Protein AF-I7DAE3-F1 (afdb_monomer_lite)

Secondary structure (DSSP, 8-state):
--PPPPPP--EEEEE-SSEEEEE-SSSS-EEEEEGGG----

Radius of gyration: 12.07 Å; chains: 1; bounding box: 24×22×38 Å

Sequence (41 aa):
LKKKQARCQGVVCAMKEAFGFIERGDVVKEIFFHYSEFKGD

InterPro domains:
  IPR002059 Cold-shock protein Csp, DNA-binding [PF00313] (8-41)
  IPR002059 Cold-shock protein Csp, DNA-binding [PS51857] (7-41)
  IPR012340 Nucleic acid-binding, OB-fold [G3DSA:2.40.50.140] (7-41)
  IPR012340 Nucleic acid-binding, OB-fold [SSF50249] (5-40)
  IPR019844 Cold-shock domain, conserved site [PS00352] (19-38)

pLDDT: mean 82.98, std 10.71, range [54.12, 93.94]

Foldseek 3Di:
DPDDDDDAAFDFPADDPFWTWGQGPVDRDIDIDGCVPDPDD

Structure (mmCIF, N/CA/C/O backbone):
data_AF-I7DAE3-F1
#
_entry.id   AF-I7DAE3-F1
#
loop_
_atom_site.group_PDB
_atom_site.i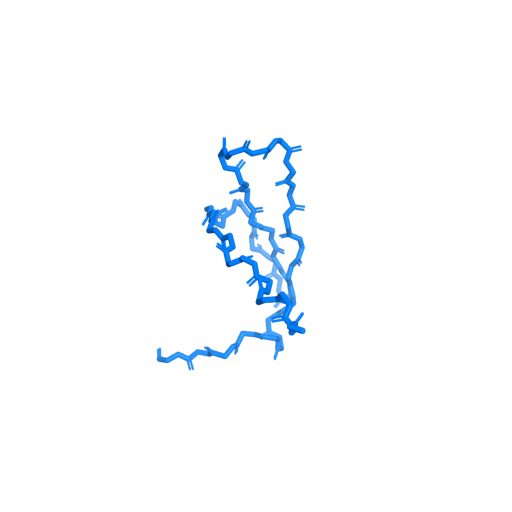d
_atom_site.type_symbol
_atom_site.label_atom_id
_atom_site.label_alt_id
_atom_site.label_comp_id
_atom_site.label_asym_id
_atom_site.label_entity_id
_atom_site.label_seq_id
_atom_site.pdbx_PDB_ins_code
_atom_site.Cartn_x
_atom_site.Cartn_y
_atom_site.Cartn_z
_atom_site.occupancy
_atom_site.B_iso_or_equiv
_atom_site.auth_seq_id
_atom_site.auth_comp_id
_atom_site.auth_asym_id
_atom_site.auth_atom_id
_atom_site.pdbx_PDB_model_num
ATOM 1 N N . LEU A 1 1 ? 4.118 -5.473 30.165 1.00 57.28 1 LEU A N 1
ATOM 2 C CA . LEU A 1 1 ? 3.488 -6.130 28.993 1.00 57.28 1 LEU A CA 1
ATOM 3 C C . LEU A 1 1 ? 3.806 -5.327 27.731 1.00 57.28 1 LEU A C 1
ATOM 5 O O . LEU A 1 1 ? 3.339 -4.200 27.620 1.00 57.28 1 LEU A O 1
ATOM 9 N N . LYS A 1 2 ? 4.608 -5.854 26.795 1.00 54.12 2 LYS A N 1
ATOM 10 C CA . LYS A 1 2 ? 4.811 -5.214 25.480 1.00 54.12 2 LYS A CA 1
ATOM 11 C C . LYS A 1 2 ? 3.519 -5.363 24.667 1.00 54.12 2 LYS A C 1
ATOM 13 O O . LYS A 1 2 ? 3.151 -6.485 24.326 1.00 54.12 2 LYS A O 1
ATOM 18 N N . LYS A 1 3 ? 2.811 -4.261 24.391 1.00 63.28 3 LYS A N 1
ATOM 19 C CA . LYS A 1 3 ? 1.651 -4.269 23.484 1.00 63.28 3 LYS A CA 1
ATOM 20 C C . LYS A 1 3 ? 2.141 -4.678 22.091 1.00 63.28 3 LYS A C 1
ATOM 22 O O . LYS A 1 3 ? 2.980 -3.989 21.519 1.00 63.28 3 LYS A O 1
ATOM 27 N N . LYS A 1 4 ? 1.654 -5.806 21.565 1.00 65.06 4 LYS A N 1
ATOM 28 C CA . LYS A 1 4 ? 1.875 -6.175 20.160 1.00 65.06 4 LYS A CA 1
ATOM 29 C C . LYS A 1 4 ? 1.145 -5.150 19.295 1.00 65.06 4 LYS A C 1
ATOM 31 O O . LYS A 1 4 ? -0.034 -4.889 19.525 1.00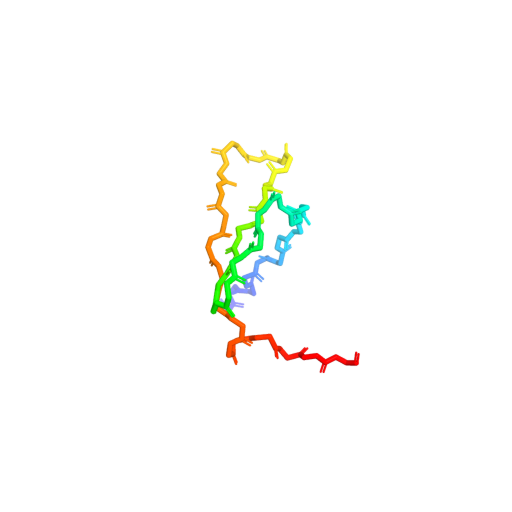 65.06 4 LYS A O 1
ATOM 36 N N . GLN A 1 5 ? 1.850 -4.550 18.344 1.00 72.12 5 GLN A N 1
ATOM 37 C CA . GLN A 1 5 ? 1.244 -3.638 17.383 1.00 72.12 5 GLN A CA 1
ATOM 38 C C . GLN A 1 5 ? 0.267 -4.447 16.519 1.00 72.12 5 GLN A C 1
ATOM 40 O O . GLN A 1 5 ? 0.642 -5.484 15.971 1.00 72.12 5 GLN A O 1
ATOM 45 N N . ALA A 1 6 ? -0.999 -4.031 16.475 1.00 78.31 6 ALA A N 1
ATOM 46 C CA . ALA A 1 6 ? -2.007 -4.705 15.668 1.00 78.31 6 ALA A CA 1
ATOM 47 C C . ALA A 1 6 ? -1.633 -4.578 14.184 1.00 78.31 6 ALA A C 1
ATOM 49 O O . ALA A 1 6 ? -1.290 -3.489 13.721 1.00 78.31 6 ALA A O 1
ATOM 50 N N . ARG A 1 7 ? -1.672 -5.692 13.449 1.00 80.81 7 ARG A N 1
ATOM 51 C CA . ARG A 1 7 ? -1.443 -5.692 12.002 1.00 80.81 7 ARG A CA 1
ATOM 52 C C . ARG A 1 7 ? -2.708 -5.183 11.319 1.00 80.81 7 ARG A C 1
AT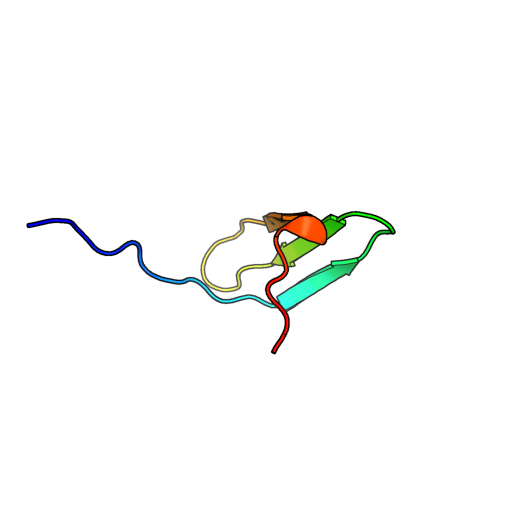OM 54 O O . ARG A 1 7 ? -3.785 -5.718 11.557 1.00 80.81 7 ARG A O 1
ATOM 61 N N . CYS A 1 8 ? -2.566 -4.170 10.476 1.00 83.06 8 CYS A N 1
ATOM 62 C CA . CYS A 1 8 ? -3.640 -3.698 9.610 1.00 83.06 8 CYS A CA 1
ATOM 63 C C . CYS A 1 8 ? -3.478 -4.304 8.211 1.00 83.06 8 CYS A C 1
ATOM 65 O O . CYS A 1 8 ? -2.365 -4.635 7.797 1.00 83.06 8 CYS A O 1
ATOM 67 N N . GLN A 1 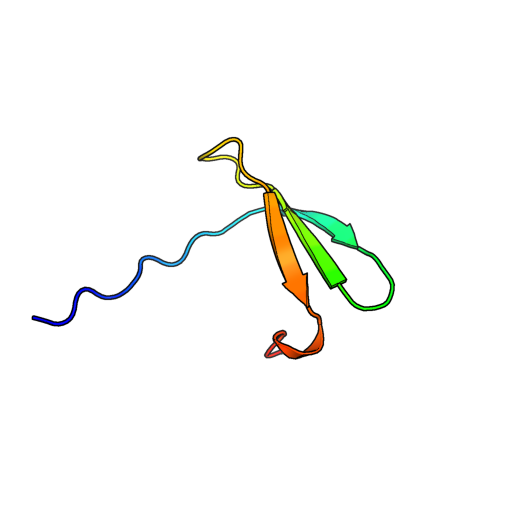9 ? -4.591 -4.448 7.501 1.00 85.69 9 GLN A N 1
ATOM 68 C CA . GLN A 1 9 ? -4.653 -4.903 6.114 1.00 85.69 9 GLN A CA 1
ATOM 69 C C . GLN A 1 9 ? -5.338 -3.822 5.274 1.00 85.69 9 GLN A C 1
ATOM 71 O O . GLN A 1 9 ? -6.043 -2.970 5.813 1.00 85.69 9 GLN A O 1
ATOM 76 N N . GLY A 1 10 ? -5.109 -3.839 3.968 1.00 89.88 10 GLY A N 1
ATOM 77 C CA . GLY A 1 10 ? -5.695 -2.891 3.031 1.00 89.88 10 GLY A CA 1
ATOM 78 C C . GLY A 1 10 ? -5.440 -3.331 1.596 1.00 89.88 10 GLY A C 1
ATOM 79 O O . GLY A 1 10 ? -4.829 -4.379 1.368 1.00 89.88 10 GLY A O 1
ATOM 80 N N . VAL A 1 11 ? -5.905 -2.534 0.641 1.00 91.31 11 VAL A N 1
ATOM 81 C CA . VAL A 1 11 ? -5.781 -2.815 -0.794 1.00 91.31 11 VAL A CA 1
ATOM 82 C C . VAL A 1 11 ? -4.685 -1.942 -1.387 1.00 91.31 11 VAL A C 1
ATOM 84 O O . VAL A 1 11 ? -4.602 -0.756 -1.088 1.00 91.31 11 VAL A O 1
ATOM 87 N N . VAL A 1 12 ? -3.817 -2.514 -2.221 1.00 92.19 12 VAL A N 1
ATOM 88 C CA . VAL A 1 12 ? -2.808 -1.730 -2.943 1.00 92.19 12 VAL A CA 1
ATOM 89 C C . VAL A 1 12 ? -3.516 -0.905 -4.019 1.00 92.19 12 VAL A C 1
ATOM 91 O O . VAL A 1 12 ? -3.963 -1.461 -5.019 1.00 92.19 12 VAL A O 1
ATOM 94 N N . CYS A 1 13 ? -3.619 0.409 -3.818 1.00 91.50 13 CYS A N 1
ATOM 95 C CA . CYS A 1 13 ? -4.301 1.313 -4.754 1.00 91.50 13 CYS A CA 1
ATOM 96 C C . CYS A 1 13 ? -3.343 1.973 -5.750 1.00 91.50 13 CYS A C 1
ATOM 98 O O . CYS A 1 13 ? -3.751 2.350 -6.846 1.00 91.50 13 CYS A O 1
ATOM 100 N N . ALA A 1 14 ? -2.059 2.092 -5.406 1.00 92.81 14 ALA A N 1
ATOM 101 C CA . ALA A 1 14 ? -1.055 2.636 -6.309 1.00 92.81 14 ALA A CA 1
ATOM 102 C C . ALA A 1 14 ? 0.272 1.889 -6.178 1.00 92.81 14 ALA A C 1
ATOM 104 O O . ALA A 1 14 ? 0.794 1.701 -5.079 1.00 92.81 14 ALA A O 1
ATOM 105 N N . MET A 1 15 ? 0.837 1.524 -7.326 1.00 92.06 15 MET A N 1
ATOM 106 C CA . MET A 1 15 ? 2.183 0.978 -7.456 1.00 92.06 15 MET A CA 1
ATOM 107 C C . MET A 1 15 ? 3.016 1.926 -8.316 1.00 92.06 15 MET A C 1
ATOM 109 O O . MET A 1 15 ? 2.606 2.322 -9.408 1.00 92.06 15 MET A O 1
ATOM 113 N N . LYS A 1 16 ? 4.173 2.333 -7.797 1.00 91.50 16 LYS A N 1
ATOM 114 C CA . LYS A 1 16 ? 5.227 3.037 -8.536 1.00 91.50 16 LYS A CA 1
ATOM 115 C C . LYS A 1 16 ? 6.414 2.092 -8.708 1.00 91.50 16 LYS A C 1
ATOM 117 O O . LYS A 1 16 ? 6.300 0.908 -8.415 1.00 91.50 16 LYS A O 1
ATOM 122 N N . GLU A 1 17 ? 7.536 2.608 -9.195 1.00 90.88 17 GLU A N 1
ATOM 123 C CA . GLU A 1 17 ? 8.733 1.811 -9.490 1.00 90.88 17 GLU A CA 1
ATOM 124 C C . GLU A 1 17 ? 9.487 1.363 -8.222 1.00 90.88 17 GLU A C 1
ATOM 126 O O . GLU A 1 17 ? 9.991 0.248 -8.171 1.00 90.88 17 GLU A O 1
ATOM 131 N N . ALA A 1 18 ? 9.492 2.184 -7.162 1.00 90.44 18 ALA A N 1
ATOM 132 C CA . ALA A 1 18 ? 10.220 1.909 -5.911 1.00 90.44 18 ALA A CA 1
ATOM 133 C C . ALA A 1 18 ? 9.327 1.813 -4.653 1.00 90.44 18 ALA A C 1
ATOM 135 O O . ALA A 1 18 ? 9.746 1.307 -3.610 1.00 90.44 18 ALA A O 1
ATOM 136 N N . PHE A 1 19 ? 8.082 2.282 -4.734 1.00 93.12 19 PHE A N 1
ATOM 137 C CA . PHE A 1 19 ? 7.159 2.351 -3.603 1.00 93.12 19 PHE A CA 1
ATOM 138 C C . PHE A 1 19 ? 5.708 2.182 -4.048 1.00 93.12 19 PHE A C 1
ATOM 140 O O . PHE A 1 19 ? 5.391 2.255 -5.237 1.00 93.12 19 PHE A O 1
ATOM 147 N N . GLY A 1 20 ? 4.814 2.009 -3.083 1.00 93.94 20 GLY A N 1
ATOM 148 C CA . GLY A 1 20 ? 3.381 1.962 -3.319 1.00 93.94 20 GLY A CA 1
ATOM 149 C C . GLY A 1 20 ? 2.570 2.506 -2.151 1.00 93.94 20 GLY A C 1
ATOM 150 O O . GLY A 1 20 ? 3.104 2.883 -1.104 1.00 93.94 20 GLY A O 1
ATOM 151 N N . PHE A 1 21 ? 1.259 2.540 -2.357 1.00 93.38 21 PHE A N 1
ATOM 152 C CA . PHE A 1 21 ? 0.283 2.957 -1.361 1.00 93.38 21 PHE A CA 1
ATOM 153 C C . PHE A 1 21 ? -0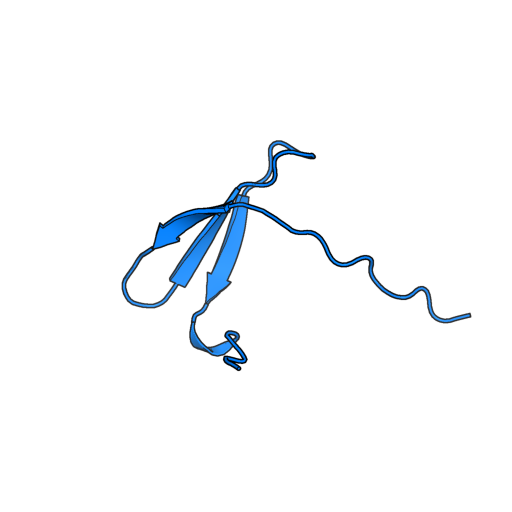.755 1.861 -1.143 1.00 93.38 21 PHE A C 1
ATOM 155 O O . PHE A 1 21 ? -1.247 1.252 -2.097 1.00 93.38 21 PHE A O 1
ATOM 162 N N . ILE A 1 22 ? -1.089 1.632 0.124 1.00 92.50 22 ILE A N 1
ATOM 163 C CA . ILE A 1 22 ? -2.158 0.737 0.560 1.00 92.50 22 ILE A CA 1
ATOM 164 C C . ILE A 1 22 ? -3.284 1.588 1.140 1.00 92.50 22 ILE A C 1
ATOM 166 O O . ILE A 1 22 ? -3.078 2.317 2.111 1.00 92.50 22 ILE A O 1
ATOM 170 N N . GLU A 1 23 ? -4.478 1.463 0.580 1.00 90.88 23 GLU A N 1
ATOM 171 C CA . GLU A 1 23 ? -5.690 2.075 1.103 1.00 90.88 23 GLU A CA 1
ATOM 172 C C . GLU A 1 23 ? -6.317 1.178 2.172 1.00 90.88 23 GLU A C 1
ATOM 174 O O . GLU A 1 23 ? -6.525 -0.027 1.988 1.00 90.88 23 GLU A O 1
ATOM 179 N N . ARG A 1 24 ? -6.597 1.780 3.324 1.00 88.38 24 ARG A N 1
ATOM 180 C CA . ARG A 1 24 ? -7.292 1.148 4.442 1.00 88.38 24 ARG A CA 1
ATOM 181 C C . ARG A 1 24 ? -8.793 1.400 4.293 1.00 88.38 24 ARG A C 1
ATOM 183 O O . ARG A 1 24 ? -9.215 2.536 4.136 1.00 88.38 24 ARG A O 1
ATOM 190 N N . GLY A 1 25 ? -9.610 0.352 4.386 1.00 78.88 25 GLY A N 1
ATOM 191 C CA . GLY A 1 25 ? -11.072 0.505 4.410 1.00 78.88 25 GLY A CA 1
ATOM 192 C C . GLY A 1 25 ? -11.613 0.907 5.788 1.00 78.88 25 GLY A C 1
ATOM 193 O O . GLY A 1 25 ? -12.691 1.482 5.894 1.00 78.88 25 GLY A O 1
ATOM 194 N N . ASP A 1 26 ? -10.861 0.611 6.855 1.00 79.56 26 ASP A N 1
ATOM 195 C CA . ASP A 1 26 ? -11.226 0.898 8.249 1.00 79.56 26 ASP A CA 1
ATOM 196 C C . ASP A 1 26 ? -10.965 2.353 8.655 1.00 79.56 26 ASP A C 1
ATOM 198 O O . ASP A 1 26 ? -11.612 2.885 9.555 1.00 79.56 26 ASP A O 1
ATOM 202 N N . VAL A 1 27 ? -10.002 3.001 8.004 1.00 75.44 27 VAL A N 1
ATOM 203 C CA . VAL A 1 27 ? -9.634 4.396 8.241 1.00 75.44 27 VAL A CA 1
ATOM 204 C C . VAL A 1 27 ? -9.347 5.044 6.901 1.00 75.44 27 VAL A C 1
ATOM 206 O O . VAL A 1 27 ? -8.665 4.449 6.081 1.00 75.44 27 VAL A O 1
ATOM 209 N N . VAL A 1 28 ? -9.785 6.285 6.696 1.00 73.75 28 VAL A N 1
ATOM 210 C CA . VAL A 1 28 ? -9.418 7.075 5.509 1.00 73.75 28 VAL A CA 1
ATOM 211 C C . VAL A 1 28 ? -7.949 7.501 5.635 1.00 73.75 28 VAL A C 1
ATOM 213 O O . VAL A 1 28 ? -7.633 8.642 5.972 1.00 73.75 28 VAL A O 1
ATOM 216 N N . LYS A 1 29 ? -7.037 6.535 5.504 1.00 79.31 29 LYS A N 1
ATOM 217 C CA . LYS A 1 29 ? -5.588 6.720 5.537 1.00 79.31 29 LYS A CA 1
ATOM 218 C C . LYS A 1 29 ? -4.929 5.819 4.511 1.00 79.31 29 LYS A C 1
ATOM 220 O O . LYS A 1 29 ? -5.183 4.617 4.457 1.00 79.31 29 LYS A O 1
ATOM 225 N N . GLU A 1 30 ? -4.001 6.415 3.786 1.00 85.88 30 GLU A N 1
ATOM 226 C CA . GLU A 1 30 ? -3.112 5.724 2.870 1.00 85.88 30 GLU A CA 1
AT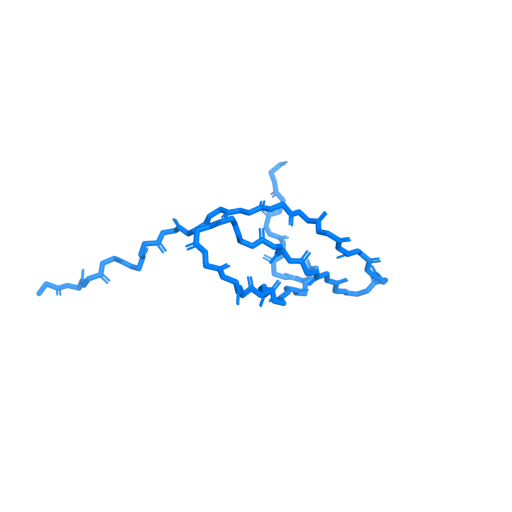OM 227 C C . GLU A 1 30 ? -1.823 5.359 3.607 1.00 85.88 30 GLU A C 1
ATOM 229 O O . GLU A 1 30 ? -1.223 6.178 4.308 1.00 85.88 30 GLU A O 1
ATOM 234 N N . ILE A 1 31 ? -1.403 4.105 3.478 1.00 89.69 31 ILE A N 1
ATOM 235 C CA . ILE A 1 31 ? -0.139 3.619 4.022 1.00 89.69 31 ILE A CA 1
ATOM 236 C C . ILE A 1 31 ? 0.875 3.595 2.888 1.00 89.69 31 ILE A C 1
ATOM 238 O O . ILE A 1 31 ? 0.739 2.823 1.942 1.00 89.69 31 ILE A O 1
ATOM 242 N N . PHE A 1 32 ? 1.911 4.416 3.014 1.00 90.44 32 PHE A N 1
ATOM 243 C CA . PHE A 1 32 ? 3.080 4.375 2.145 1.00 90.44 32 PHE A CA 1
ATOM 244 C C . PHE A 1 32 ? 3.973 3.182 2.504 1.00 90.44 32 PHE A C 1
ATOM 246 O O . PHE A 1 32 ? 4.270 2.960 3.681 1.00 90.44 32 PHE A O 1
ATOM 253 N N . PHE A 1 33 ? 4.437 2.443 1.498 1.00 90.25 33 PHE A N 1
ATOM 254 C CA . PHE A 1 33 ? 5.426 1.382 1.671 1.00 90.25 33 PHE A CA 1
ATOM 255 C C . PHE A 1 33 ? 6.489 1.431 0.572 1.00 90.25 33 PHE A C 1
ATOM 257 O O . PHE A 1 33 ? 6.202 1.787 -0.568 1.00 90.25 33 PHE A O 1
ATOM 264 N N . HIS A 1 34 ? 7.716 1.036 0.908 1.00 92.25 34 HIS A N 1
ATOM 265 C CA . HIS A 1 34 ? 8.808 0.869 -0.051 1.00 92.25 34 HIS A CA 1
ATOM 266 C C . HIS A 1 34 ? 8.978 -0.616 -0.384 1.00 92.25 34 HIS A C 1
ATOM 268 O O . HIS A 1 34 ? 8.849 -1.455 0.510 1.00 92.25 34 HIS A O 1
ATOM 274 N N . TYR A 1 35 ? 9.303 -0.967 -1.633 1.00 86.88 35 TYR A N 1
ATOM 275 C CA . TYR A 1 35 ? 9.459 -2.384 -1.999 1.00 86.88 35 TYR A CA 1
ATOM 276 C C . TYR A 1 35 ? 10.621 -3.070 -1.274 1.00 86.88 35 TYR A C 1
ATOM 278 O O . TYR A 1 35 ? 10.600 -4.283 -1.121 1.00 86.88 35 TYR A O 1
ATOM 286 N N . SER A 1 36 ? 11.606 -2.326 -0.763 1.00 89.31 36 SER A N 1
ATOM 287 C CA . SER A 1 36 ? 12.679 -2.916 0.057 1.00 89.31 36 SER A CA 1
ATOM 288 C C . SER A 1 36 ? 12.174 -3.539 1.360 1.00 89.31 36 SER A C 1
ATOM 290 O O . SER A 1 36 ? 12.798 -4.457 1.880 1.00 89.31 36 SER A O 1
ATOM 292 N N . GLU A 1 37 ? 11.055 -3.043 1.893 1.00 83.88 37 GLU A N 1
ATOM 293 C CA . GLU A 1 37 ? 10.431 -3.574 3.108 1.00 83.88 37 GLU A CA 1
ATOM 294 C C . GLU A 1 37 ? 9.502 -4.761 2.801 1.00 83.88 37 GLU A C 1
ATOM 296 O O . GLU A 1 37 ? 8.972 -5.396 3.718 1.00 83.88 37 GLU A O 1
ATOM 301 N N . PHE A 1 38 ? 9.296 -5.080 1.516 1.00 81.44 38 PHE A N 1
ATOM 302 C CA . PHE A 1 38 ? 8.520 -6.237 1.098 1.00 81.44 38 PHE A CA 1
ATOM 303 C C . PHE A 1 38 ? 9.307 -7.518 1.383 1.00 81.44 38 PHE A C 1
ATOM 305 O O . PHE A 1 38 ? 10.202 -7.921 0.643 1.00 81.44 38 PHE A O 1
ATOM 312 N N . LYS A 1 39 ? 8.947 -8.178 2.483 1.00 78.94 39 LYS A N 1
ATOM 313 C CA . LYS A 1 39 ? 9.379 -9.542 2.785 1.00 78.94 39 LYS A CA 1
ATOM 314 C C . LYS A 1 39 ? 8.443 -10.491 2.047 1.00 78.94 39 LYS A C 1
ATOM 316 O O . LYS A 1 39 ? 7.429 -10.895 2.607 1.00 78.94 39 LYS A O 1
ATOM 321 N N . GLY A 1 40 ? 8.720 -10.709 0.763 1.00 73.38 40 GLY A N 1
ATOM 322 C CA . GLY A 1 40 ? 7.991 -11.686 -0.041 1.00 73.38 40 GLY A CA 1
ATOM 323 C C . GLY A 1 40 ? 8.057 -13.078 0.588 1.00 73.38 40 GLY A C 1
ATOM 324 O O . GLY A 1 40 ? 9.064 -13.419 1.212 1.00 73.38 40 GLY A O 1
ATOM 325 N N . ASP A 1 41 ? 6.974 -13.831 0.424 1.00 58.59 41 ASP A N 1
ATOM 326 C CA . ASP A 1 41 ? 6.910 -15.286 0.595 1.00 58.59 41 ASP A CA 1
ATOM 327 C C . ASP A 1 41 ? 6.634 -15.878 -0.794 1.00 58.59 41 ASP A C 1
ATOM 329 O O . ASP A 1 41 ? 5.751 -15.311 -1.488 1.00 58.59 41 ASP A O 1
#

Organism: NCBI:txid84985